Protein AF-A0A2D6G784-F1 (afdb_monomer_lite)

Structure (mmCIF, N/CA/C/O backbone):
data_AF-A0A2D6G784-F1
#
_entry.id   AF-A0A2D6G784-F1
#
loop_
_atom_site.group_PDB
_atom_site.id
_atom_site.type_symbol
_atom_site.label_atom_id
_atom_site.label_alt_id
_atom_site.label_comp_id
_atom_site.label_asym_id
_atom_site.label_entity_id
_atom_site.label_seq_id
_atom_site.pdbx_PDB_ins_code
_atom_site.Cartn_x
_atom_site.Cartn_y
_atom_site.Cartn_z
_atom_site.occupancy
_atom_site.B_iso_or_equiv
_atom_site.auth_seq_id
_atom_site.auth_comp_id
_atom_site.auth_asym_id
_atom_site.auth_atom_id
_atom_site.pdbx_PDB_model_num
ATOM 1 N N . MET A 1 1 ? -1.442 8.615 -6.932 1.00 78.88 1 MET A N 1
ATOM 2 C CA . MET A 1 1 ? -1.241 7.211 -7.336 1.00 78.88 1 MET A CA 1
ATOM 3 C C . MET A 1 1 ? -0.910 7.063 -8.815 1.00 78.88 1 MET A C 1
ATOM 5 O O . MET A 1 1 ? -0.371 6.033 -9.188 1.00 78.88 1 MET A O 1
ATOM 9 N N . GLU A 1 2 ? -1.143 8.067 -9.667 1.00 80.94 2 GLU A N 1
ATOM 10 C CA . GLU A 1 2 ? -0.816 7.976 -11.098 1.00 80.94 2 GLU A CA 1
ATOM 11 C C . GLU A 1 2 ? 0.682 7.766 -11.380 1.00 80.94 2 GLU A C 1
ATOM 13 O O . GLU A 1 2 ? 1.036 6.999 -12.275 1.00 80.94 2 GLU A O 1
ATOM 18 N N . LYS A 1 3 ? 1.589 8.401 -10.616 1.00 82.12 3 LYS A N 1
ATOM 19 C CA . LYS A 1 3 ? 3.035 8.256 -10.861 1.00 82.12 3 LYS A CA 1
ATOM 20 C C . LYS A 1 3 ? 3.541 6.890 -10.428 1.00 82.12 3 LYS A C 1
ATOM 22 O O . LYS A 1 3 ? 4.356 6.309 -11.135 1.00 82.12 3 LYS A O 1
ATOM 27 N N . SER A 1 4 ? 3.052 6.369 -9.303 1.00 77.94 4 SER A N 1
ATOM 28 C CA . SER A 1 4 ? 3.380 5.009 -8.866 1.00 77.94 4 SER A CA 1
ATOM 29 C C . SER A 1 4 ? 2.933 3.962 -9.885 1.00 77.94 4 SER A C 1
ATOM 31 O O . SER A 1 4 ? 3.741 3.115 -10.250 1.00 77.94 4 SER A O 1
ATOM 33 N N . LEU A 1 5 ? 1.705 4.068 -10.407 1.00 79.19 5 LEU A N 1
ATOM 34 C CA . LEU A 1 5 ? 1.197 3.161 -11.444 1.00 79.19 5 LEU A CA 1
ATOM 35 C C . LEU A 1 5 ? 2.020 3.249 -12.737 1.00 79.19 5 LEU A C 1
ATOM 37 O O . LEU A 1 5 ? 2.370 2.231 -13.325 1.00 79.19 5 LEU A O 1
ATOM 41 N N . LYS A 1 6 ? 2.423 4.458 -13.144 1.00 80.25 6 LYS A N 1
ATOM 42 C CA . LYS A 1 6 ? 3.301 4.639 -14.308 1.00 80.25 6 LYS A CA 1
ATOM 43 C C . LYS A 1 6 ? 4.682 4.002 -14.114 1.00 80.25 6 LYS A C 1
ATOM 45 O O . LYS A 1 6 ? 5.228 3.446 -15.060 1.00 80.25 6 LYS A O 1
ATOM 50 N N . LEU A 1 7 ? 5.242 4.071 -12.905 1.00 79.25 7 LEU A N 1
ATOM 51 C CA . LEU A 1 7 ? 6.535 3.461 -12.578 1.00 79.25 7 LEU A CA 1
ATOM 52 C C . LEU A 1 7 ? 6.474 1.926 -12.536 1.00 79.25 7 LEU A C 1
ATOM 54 O O . LEU A 1 7 ? 7.478 1.298 -12.856 1.00 79.25 7 LEU A O 1
ATOM 58 N N . LEU A 1 8 ? 5.320 1.322 -12.214 1.00 75.69 8 LEU A N 1
ATOM 59 C CA . LEU A 1 8 ? 5.122 -0.133 -12.328 1.00 75.69 8 LEU A CA 1
ATOM 60 C C . LEU A 1 8 ? 5.237 -0.622 -13.774 1.00 75.69 8 LEU A C 1
ATOM 62 O O . LEU A 1 8 ? 5.669 -1.748 -14.003 1.00 75.69 8 LEU A O 1
ATOM 66 N N . GLY A 1 9 ? 4.901 0.225 -14.750 1.00 64.56 9 GLY A N 1
ATOM 67 C CA . GLY A 1 9 ? 5.047 -0.088 -16.173 1.00 64.56 9 GLY A CA 1
ATOM 68 C C . GLY A 1 9 ? 6.498 -0.272 -16.631 1.00 64.56 9 GLY A C 1
ATOM 69 O O . GLY A 1 9 ? 6.727 -0.830 -17.699 1.00 64.56 9 GLY A O 1
ATOM 70 N N . ASN A 1 10 ? 7.481 0.150 -15.831 1.00 71.56 10 ASN A N 1
ATOM 71 C CA . ASN A 1 10 ? 8.892 -0.052 -16.140 1.00 71.56 10 ASN A CA 1
ATOM 72 C C . ASN A 1 10 ? 9.348 -1.469 -15.750 1.00 71.56 10 ASN A C 1
ATOM 74 O O . ASN A 1 10 ? 8.817 -2.090 -14.824 1.00 71.56 10 ASN A O 1
ATOM 78 N N . GLU A 1 11 ? 10.362 -1.987 -16.442 1.00 65.69 11 GLU A N 1
ATOM 79 C CA . GLU A 1 11 ? 11.026 -3.226 -16.037 1.00 65.69 11 GLU A CA 1
ATOM 80 C C . GLU A 1 11 ? 11.949 -2.966 -14.839 1.00 65.69 11 GLU A C 1
ATOM 82 O O . GLU A 1 11 ? 12.803 -2.074 -14.863 1.00 65.69 11 GLU A O 1
ATOM 87 N N . PHE A 1 12 ? 11.775 -3.749 -13.772 1.00 66.88 12 PHE A N 1
ATOM 88 C CA . PHE A 1 12 ? 12.676 -3.741 -12.625 1.00 66.88 12 PHE A CA 1
ATOM 89 C C . PHE A 1 12 ? 13.788 -4.758 -12.881 1.00 66.88 12 PHE A C 1
ATOM 91 O O . PHE A 1 12 ? 13.549 -5.962 -12.925 1.00 66.88 12 PHE A O 1
ATOM 98 N N . ILE A 1 13 ? 15.014 -4.270 -13.070 1.00 63.41 13 ILE A N 1
ATOM 99 C CA . ILE A 1 13 ? 16.177 -5.130 -13.307 1.00 63.41 13 ILE A CA 1
ATOM 100 C C . ILE A 1 13 ? 16.523 -5.868 -12.011 1.00 63.41 13 ILE A C 1
ATOM 102 O O . ILE A 1 13 ? 16.613 -5.259 -10.943 1.00 63.41 13 ILE A O 1
ATOM 106 N N . SER A 1 14 ? 16.746 -7.178 -12.117 1.00 54.34 14 SER A N 1
ATOM 107 C CA . SER A 1 14 ? 17.242 -7.983 -11.005 1.00 54.34 14 SER A CA 1
ATOM 108 C C . SER A 1 14 ? 18.687 -7.594 -10.683 1.00 54.34 14 SER A C 1
ATOM 110 O O . SER A 1 14 ? 19.565 -7.687 -11.538 1.00 54.34 14 SER A O 1
ATOM 112 N N . SER A 1 15 ? 18.928 -7.137 -9.457 1.00 56.00 15 SER A N 1
ATOM 113 C CA . SER A 1 15 ? 20.254 -6.787 -8.945 1.00 56.00 15 SER A CA 1
ATOM 114 C C . SER A 1 15 ? 20.378 -7.250 -7.495 1.00 56.00 15 SER A C 1
ATOM 116 O O . SER A 1 15 ? 19.381 -7.310 -6.776 1.00 56.00 15 SER A O 1
ATOM 118 N N . CYS A 1 16 ? 21.604 -7.552 -7.062 1.00 49.09 16 CYS A N 1
ATOM 119 C CA . CYS A 1 16 ? 21.928 -7.814 -5.657 1.00 49.09 16 CYS A CA 1
ATOM 120 C C . CYS A 1 16 ?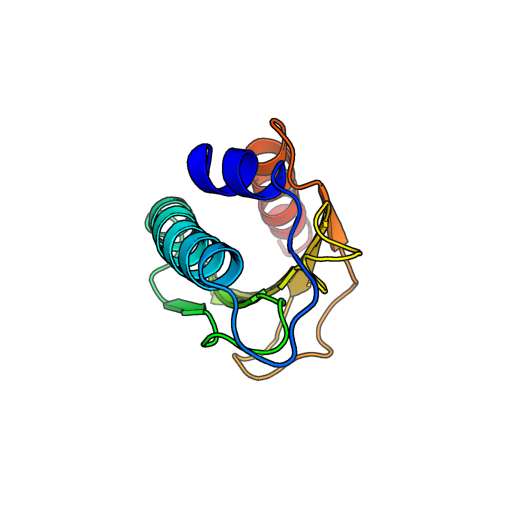 21.804 -6.554 -4.781 1.00 49.09 16 CYS A C 1
ATOM 122 O O . CYS A 1 16 ? 21.783 -6.654 -3.558 1.00 49.09 16 CYS A O 1
ATOM 124 N N . GLU A 1 17 ? 21.724 -5.375 -5.402 1.00 55.25 17 GLU A N 1
ATOM 125 C CA . GLU A 1 17 ? 21.608 -4.082 -4.734 1.00 55.25 17 GLU A CA 1
ATOM 126 C C . GLU A 1 17 ? 20.286 -3.385 -5.077 1.00 55.25 17 GLU A C 1
ATOM 128 O O . GLU A 1 17 ? 19.725 -3.556 -6.163 1.00 55.25 17 GLU A O 1
ATOM 133 N N . THR A 1 18 ? 19.812 -2.547 -4.149 1.00 63.16 18 THR A N 1
ATOM 134 C CA . THR A 1 18 ? 18.641 -1.674 -4.314 1.00 63.16 18 THR A CA 1
ATOM 135 C C . THR A 1 18 ? 18.767 -0.853 -5.600 1.00 63.16 18 THR A C 1
ATOM 137 O O . THR A 1 18 ? 19.553 0.094 -5.657 1.00 63.16 18 THR A O 1
ATOM 140 N N . THR A 1 19 ? 17.993 -1.169 -6.641 1.00 77.56 19 THR A N 1
ATOM 141 C CA . THR A 1 19 ? 18.104 -0.416 -7.896 1.00 77.56 19 THR A CA 1
ATOM 142 C C . THR A 1 19 ? 17.576 1.015 -7.729 1.00 77.56 19 THR A C 1
ATOM 144 O O . THR A 1 19 ? 16.655 1.258 -6.932 1.00 77.56 19 THR A O 1
ATOM 147 N N . PRO A 1 20 ? 18.117 1.997 -8.476 1.00 80.69 20 PRO A N 1
ATOM 148 C CA . PRO A 1 20 ? 17.584 3.358 -8.489 1.00 80.69 20 PRO A CA 1
ATOM 149 C C . PRO A 1 20 ? 16.086 3.405 -8.820 1.00 80.69 20 PRO A C 1
ATOM 151 O O . PRO A 1 20 ? 15.347 4.172 -8.204 1.00 80.69 20 PRO A O 1
ATOM 154 N N . GLN A 1 21 ? 15.625 2.528 -9.718 1.00 80.69 21 GLN A N 1
ATOM 155 C CA . GLN A 1 21 ? 14.225 2.401 -10.128 1.00 80.69 21 GLN A CA 1
ATOM 156 C C . GLN A 1 21 ? 13.330 1.961 -8.964 1.00 80.69 21 GLN A C 1
ATOM 158 O O . GLN A 1 21 ? 12.310 2.596 -8.694 1.00 80.69 21 GLN A O 1
ATOM 163 N N . TYR A 1 22 ? 13.729 0.921 -8.222 1.00 83.06 22 TYR A N 1
ATOM 164 C CA . TYR A 1 22 ? 13.000 0.486 -7.028 1.00 83.06 22 TYR A CA 1
ATOM 165 C C . TYR A 1 22 ? 13.008 1.568 -5.941 1.00 83.06 22 TYR A C 1
ATOM 167 O O . TYR A 1 22 ? 11.977 1.864 -5.337 1.00 83.06 22 TYR A O 1
ATOM 175 N N . SER A 1 23 ? 14.146 2.237 -5.742 1.00 84.69 23 SER A N 1
ATOM 176 C CA . SER A 1 23 ? 14.253 3.355 -4.801 1.00 84.69 23 SER A CA 1
ATOM 177 C C . SER A 1 23 ? 13.322 4.519 -5.143 1.00 84.69 23 SER A C 1
ATOM 179 O O . SER A 1 23 ? 12.738 5.125 -4.237 1.00 84.69 23 SER A O 1
ATOM 181 N N . GLU A 1 24 ? 13.185 4.848 -6.426 1.00 87.81 24 GLU A N 1
ATOM 182 C CA . GLU A 1 24 ? 12.274 5.887 -6.895 1.00 87.81 24 GLU A CA 1
ATOM 183 C C . GLU A 1 24 ? 10.811 5.467 -6.746 1.00 87.81 24 GLU A C 1
ATOM 185 O O . GLU A 1 24 ? 10.001 6.267 -6.259 1.00 87.81 24 GLU A O 1
ATOM 190 N N . PHE A 1 25 ? 10.489 4.223 -7.106 1.00 87.44 25 PHE A N 1
ATOM 191 C CA . PHE A 1 25 ? 9.158 3.656 -6.926 1.00 87.44 25 PHE A CA 1
ATOM 192 C C . PHE A 1 25 ? 8.744 3.682 -5.454 1.00 87.44 25 PHE A C 1
ATOM 194 O O . PHE A 1 25 ? 7.718 4.277 -5.134 1.00 87.44 25 PHE A O 1
ATOM 201 N N . HIS A 1 26 ? 9.567 3.136 -4.551 1.00 89.81 26 HIS A N 1
ATOM 202 C CA . HIS A 1 26 ? 9.282 3.080 -3.113 1.00 89.81 26 HIS A CA 1
ATOM 203 C C . HIS A 1 26 ? 9.027 4.475 -2.537 1.00 89.81 26 HIS A C 1
ATOM 205 O O . HIS A 1 26 ? 8.007 4.714 -1.891 1.00 89.81 26 HIS A O 1
ATOM 211 N N . ARG A 1 27 ? 9.893 5.445 -2.861 1.00 90.06 27 ARG A N 1
ATOM 212 C CA . ARG A 1 27 ? 9.731 6.841 -2.427 1.00 90.06 27 ARG A CA 1
ATOM 213 C C . ARG A 1 27 ? 8.438 7.463 -2.958 1.00 90.06 27 ARG A C 1
ATOM 215 O O . ARG A 1 27 ? 7.748 8.175 -2.225 1.00 90.06 27 ARG A O 1
ATOM 222 N N . THR A 1 28 ? 8.130 7.238 -4.233 1.00 90.56 28 THR A N 1
ATOM 223 C CA . THR A 1 28 ? 6.938 7.799 -4.882 1.00 90.56 28 THR A CA 1
ATOM 224 C C . THR A 1 28 ? 5.669 7.174 -4.320 1.00 90.56 28 THR A C 1
ATOM 226 O O . THR A 1 28 ? 4.767 7.915 -3.937 1.00 90.56 28 THR A O 1
ATOM 229 N N . PHE A 1 29 ? 5.641 5.848 -4.177 1.00 91.31 29 PHE A N 1
ATOM 230 C CA . PHE A 1 29 ? 4.538 5.108 -3.574 1.00 91.31 29 PHE A CA 1
ATOM 231 C C . PHE A 1 29 ? 4.297 5.552 -2.138 1.00 91.31 29 PHE A C 1
ATOM 233 O O . PHE A 1 29 ? 3.186 5.957 -1.820 1.00 91.31 29 PHE A O 1
ATOM 240 N N . LYS A 1 30 ? 5.334 5.581 -1.292 1.00 92.25 30 LYS A N 1
ATOM 241 C CA . LYS A 1 30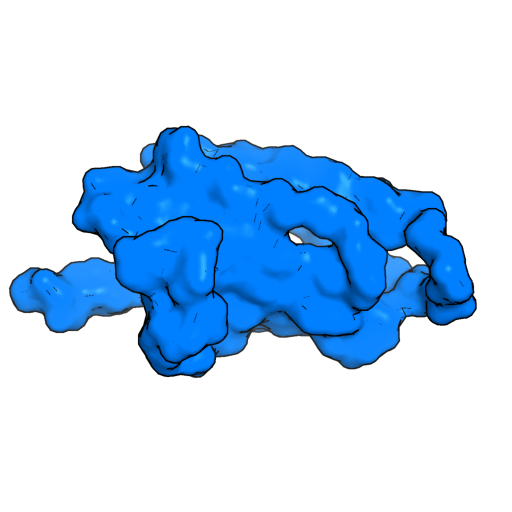 ? 5.223 6.039 0.101 1.00 92.25 30 LYS A CA 1
ATOM 242 C C . LYS A 1 30 ? 4.572 7.419 0.178 1.00 92.25 30 LYS A C 1
ATOM 244 O O . LYS A 1 30 ? 3.627 7.614 0.932 1.00 92.25 30 LYS A O 1
ATOM 249 N N . ARG A 1 31 ? 5.009 8.366 -0.659 1.00 92.62 31 ARG A N 1
ATOM 250 C CA . ARG A 1 31 ? 4.426 9.714 -0.709 1.00 92.62 31 ARG A CA 1
ATOM 251 C C . ARG A 1 31 ? 2.968 9.710 -1.176 1.00 92.62 31 ARG A C 1
ATOM 253 O O . ARG A 1 31 ? 2.131 10.325 -0.522 1.00 92.62 31 ARG A O 1
ATOM 260 N N . GLU A 1 32 ? 2.672 9.083 -2.312 1.00 92.69 32 GLU A N 1
ATOM 261 C CA . GLU A 1 32 ? 1.331 9.123 -2.908 1.00 92.69 32 GLU A CA 1
ATOM 262 C C . GLU A 1 32 ? 0.307 8.341 -2.083 1.00 92.69 32 GLU A C 1
ATOM 264 O O . GLU A 1 32 ? -0.817 8.808 -1.912 1.00 92.69 32 GLU A O 1
ATOM 269 N N . PHE A 1 33 ? 0.704 7.198 -1.527 1.00 91.44 33 PHE A N 1
ATOM 270 C CA . PHE A 1 33 ? -0.140 6.373 -0.673 1.00 91.44 33 PHE A CA 1
ATOM 271 C C . PHE A 1 33 ? -0.439 7.075 0.654 1.00 91.44 33 PHE A C 1
ATOM 273 O O . PHE A 1 33 ? -1.598 7.161 1.054 1.00 91.44 33 PHE A O 1
ATOM 280 N N . SER A 1 34 ? 0.563 7.693 1.293 1.00 91.31 34 SER A N 1
ATOM 281 C CA . SER A 1 34 ? 0.324 8.510 2.489 1.00 91.31 34 SER A CA 1
ATOM 282 C C . SER A 1 34 ? -0.579 9.712 2.208 1.00 91.31 34 SER A C 1
ATOM 284 O O . SER A 1 34 ? -1.436 10.029 3.026 1.00 91.31 34 SER A O 1
ATOM 286 N N . GLN A 1 35 ? -0.434 10.378 1.057 1.00 91.62 35 GLN A N 1
ATOM 287 C CA . GLN A 1 35 ? -1.318 11.486 0.669 1.00 91.62 35 GLN A CA 1
ATOM 288 C C . GLN A 1 35 ? -2.757 11.026 0.419 1.00 91.62 35 GLN A C 1
ATOM 290 O O . GLN A 1 35 ? -3.685 11.700 0.859 1.00 91.62 35 GLN A O 1
ATOM 295 N N . LEU A 1 36 ? -2.934 9.885 -0.253 1.00 89.50 36 LEU A N 1
ATOM 296 C CA . LEU A 1 36 ? -4.240 9.276 -0.508 1.00 89.50 36 LEU A CA 1
ATOM 297 C C . LEU A 1 36 ? -4.972 8.941 0.796 1.00 89.50 36 LEU A C 1
ATOM 299 O O . LEU A 1 36 ? -6.177 9.151 0.907 1.00 89.50 36 LEU A O 1
ATOM 303 N N . LEU A 1 37 ? -4.231 8.413 1.767 1.00 88.69 37 LEU A N 1
ATOM 304 C CA . LEU A 1 37 ? -4.761 7.936 3.036 1.00 88.69 37 LEU A CA 1
ATOM 305 C C . LEU A 1 37 ? -4.923 9.029 4.096 1.00 88.69 37 LEU A C 1
ATOM 307 O O . LEU A 1 37 ? -5.720 8.857 5.012 1.00 88.69 37 LEU A O 1
ATOM 311 N N . LYS A 1 38 ? -4.241 10.169 3.957 1.00 89.25 38 LYS A N 1
ATOM 312 C CA . LYS A 1 38 ? -4.279 11.288 4.914 1.00 89.25 38 LYS A CA 1
ATOM 313 C C . LYS A 1 38 ? -5.690 11.728 5.359 1.00 89.25 38 LYS A C 1
ATOM 315 O O . LYS A 1 38 ? -5.837 12.067 6.528 1.00 89.25 38 LYS A O 1
ATOM 320 N N . PRO A 1 39 ? -6.736 11.743 4.504 1.00 87.69 39 PRO A N 1
ATOM 321 C CA . PRO A 1 39 ? -8.095 12.080 4.946 1.00 87.69 39 PRO A CA 1
ATOM 322 C C . PRO A 1 39 ? -8.760 11.007 5.827 1.00 87.69 39 PRO A C 1
ATOM 324 O O . PRO A 1 39 ? -9.740 11.299 6.504 1.00 87.69 39 PRO A O 1
ATOM 327 N N . TYR A 1 40 ? -8.256 9.772 5.800 1.00 86.62 40 TYR A N 1
ATOM 328 C CA . TYR A 1 40 ? -8.887 8.584 6.387 1.00 86.62 40 TYR A CA 1
ATOM 329 C C . TYR A 1 40 ? -8.074 7.952 7.523 1.00 86.62 40 TYR A C 1
ATOM 331 O O . TYR A 1 40 ? -8.550 7.020 8.171 1.00 86.62 40 TYR A O 1
ATOM 339 N N . THR A 1 41 ? -6.843 8.409 7.750 1.00 88.44 41 THR A N 1
ATOM 340 C CA . THR A 1 41 ? -5.948 7.885 8.783 1.00 88.44 41 THR A CA 1
ATOM 341 C C . THR A 1 41 ? -4.864 8.897 9.140 1.00 88.44 41 THR A C 1
ATOM 343 O O . THR A 1 41 ? -4.382 9.642 8.287 1.00 88.44 41 THR A O 1
ATOM 346 N N . ASN A 1 42 ? -4.458 8.878 10.409 1.00 83.31 42 ASN A N 1
ATOM 347 C CA . ASN A 1 42 ? -3.281 9.590 10.909 1.00 83.31 42 ASN A CA 1
ATOM 348 C C . ASN A 1 42 ? -2.105 8.644 11.213 1.00 83.31 42 ASN A C 1
ATOM 350 O O . ASN A 1 42 ? -0.992 9.105 11.449 1.00 83.31 42 ASN A O 1
ATOM 354 N N . ASP A 1 43 ? -2.343 7.333 11.164 1.00 91.12 43 ASP A N 1
ATOM 355 C CA . ASP A 1 43 ? -1.426 6.292 11.614 1.00 91.12 43 ASP A CA 1
ATOM 356 C C . ASP A 1 43 ? -1.080 5.392 10.425 1.00 91.12 43 ASP A C 1
ATOM 358 O O . ASP A 1 43 ? -1.766 4.407 10.137 1.00 91.12 43 ASP A O 1
ATOM 362 N N . ILE A 1 44 ? -0.012 5.755 9.713 1.00 93.50 44 ILE A N 1
ATOM 363 C CA . ILE A 1 44 ? 0.497 5.022 8.552 1.00 93.50 44 ILE A CA 1
ATOM 364 C C . ILE A 1 44 ? 1.947 4.629 8.824 1.00 93.50 44 ILE A C 1
ATOM 366 O O . ILE A 1 44 ? 2.811 5.482 9.025 1.00 93.50 44 ILE A O 1
ATOM 370 N N . LEU A 1 45 ? 2.224 3.333 8.764 1.00 94.00 45 LEU A N 1
ATOM 371 C CA . LEU A 1 45 ? 3.553 2.754 8.871 1.00 94.00 45 LEU A CA 1
ATOM 372 C C . LEU A 1 45 ? 3.906 2.101 7.536 1.00 94.00 45 LEU A C 1
ATOM 374 O O . LEU A 1 45 ? 3.355 1.066 7.192 1.00 94.00 45 LEU A O 1
ATOM 378 N N . ILE A 1 46 ? 4.836 2.685 6.784 1.00 93.19 46 ILE A N 1
ATOM 379 C CA . ILE A 1 46 ? 5.358 2.081 5.548 1.00 93.19 46 ILE A CA 1
ATOM 380 C C . ILE A 1 46 ? 6.795 1.668 5.817 1.00 93.19 46 ILE A C 1
ATOM 382 O O . ILE A 1 46 ? 7.617 2.538 6.134 1.00 93.19 46 ILE A O 1
ATOM 386 N N . HIS A 1 47 ? 7.070 0.369 5.694 1.00 90.81 47 HIS A N 1
ATOM 387 C CA . HIS A 1 47 ? 8.392 -0.188 5.944 1.00 90.81 47 HIS A CA 1
ATOM 388 C C . HIS A 1 47 ? 9.432 0.398 4.984 1.00 90.81 47 HIS A C 1
ATOM 390 O O . HIS A 1 47 ? 9.123 0.850 3.872 1.00 90.81 47 HIS A O 1
ATOM 396 N N . ASP A 1 48 ? 10.677 0.427 5.448 1.00 86.38 48 ASP A N 1
ATOM 397 C CA . ASP A 1 48 ? 11.802 0.856 4.631 1.00 86.38 48 ASP A CA 1
ATOM 398 C C . ASP A 1 48 ? 12.078 -0.145 3.504 1.00 86.38 48 ASP A C 1
ATOM 400 O O . ASP A 1 48 ? 11.492 -1.225 3.433 1.00 86.38 48 ASP A O 1
ATOM 404 N N . LYS A 1 49 ? 12.928 0.267 2.566 1.00 83.25 49 LYS A N 1
ATOM 405 C CA . LYS A 1 49 ? 13.258 -0.520 1.377 1.00 83.25 49 LYS A CA 1
ATOM 406 C C . LYS A 1 49 ? 13.877 -1.857 1.780 1.00 83.25 49 LYS A C 1
ATOM 408 O O . LYS A 1 49 ? 14.760 -1.885 2.634 1.00 83.25 49 LYS A O 1
ATOM 413 N N . ASN A 1 50 ? 13.459 -2.922 1.111 1.00 79.44 50 ASN A N 1
ATOM 414 C CA . ASN A 1 50 ? 13.995 -4.263 1.295 1.00 79.44 50 ASN A CA 1
ATOM 415 C C . ASN A 1 50 ? 14.208 -4.933 -0.080 1.00 79.44 50 ASN A C 1
ATOM 417 O O . ASN A 1 50 ? 14.805 -4.318 -0.968 1.00 79.44 50 ASN A O 1
ATOM 421 N N . HIS A 1 51 ? 13.760 -6.171 -0.284 1.00 79.25 51 HIS A N 1
ATOM 422 C CA . HIS A 1 51 ? 14.069 -6.981 -1.460 1.00 79.25 51 HIS A CA 1
ATOM 423 C C . HIS A 1 51 ? 13.010 -6.795 -2.554 1.00 79.25 51 HIS A C 1
ATOM 425 O O . HIS A 1 51 ? 12.241 -7.702 -2.858 1.00 79.25 51 HIS A O 1
ATOM 431 N N . PHE A 1 52 ? 12.987 -5.596 -3.147 1.00 82.94 52 PHE A N 1
ATOM 432 C CA . PHE A 1 52 ? 12.059 -5.212 -4.224 1.00 82.94 52 PHE A CA 1
ATOM 433 C C . PHE A 1 52 ? 10.574 -5.324 -3.860 1.00 82.94 52 PHE A C 1
ATOM 435 O O . PHE A 1 52 ? 9.727 -5.281 -4.742 1.00 82.94 52 PHE A O 1
ATOM 442 N N . ASP A 1 53 ? 10.245 -5.412 -2.578 1.00 88.44 53 ASP A N 1
ATOM 443 C CA . ASP A 1 53 ? 8.891 -5.461 -2.047 1.00 88.44 53 ASP A CA 1
ATOM 444 C C . ASP A 1 53 ? 8.517 -4.130 -1.385 1.00 88.44 53 ASP A C 1
ATOM 446 O O . ASP A 1 53 ? 9.359 -3.269 -1.096 1.00 88.44 53 ASP A O 1
ATOM 450 N N . ILE A 1 54 ? 7.227 -3.925 -1.147 1.00 91.06 54 ILE A N 1
ATOM 451 C CA . ILE A 1 54 ? 6.765 -2.827 -0.298 1.00 91.06 54 ILE A CA 1
ATOM 452 C C . ILE A 1 54 ? 5.611 -3.307 0.557 1.00 91.06 54 ILE A C 1
ATOM 454 O O . ILE A 1 54 ? 4.664 -3.919 0.077 1.00 91.06 54 ILE A O 1
ATOM 458 N N . SER A 1 55 ? 5.687 -3.025 1.848 1.00 93.50 55 SER A N 1
ATOM 459 C CA . SER A 1 55 ? 4.654 -3.416 2.791 1.00 93.50 55 SER A CA 1
ATOM 460 C C . SER A 1 55 ? 4.529 -2.405 3.915 1.00 93.50 55 SER A C 1
ATOM 462 O O . SER A 1 55 ? 5.376 -1.521 4.106 1.00 93.50 55 SER A O 1
ATOM 464 N N . GLY A 1 56 ? 3.443 -2.522 4.659 1.00 94.44 56 GLY A N 1
ATOM 465 C CA . GLY A 1 56 ? 3.197 -1.662 5.792 1.00 94.44 56 GLY A CA 1
ATOM 466 C C . GLY A 1 56 ? 1.829 -1.876 6.397 1.00 94.44 56 GLY A C 1
ATOM 467 O O . GLY A 1 56 ? 1.086 -2.791 6.047 1.00 94.44 56 GLY A O 1
A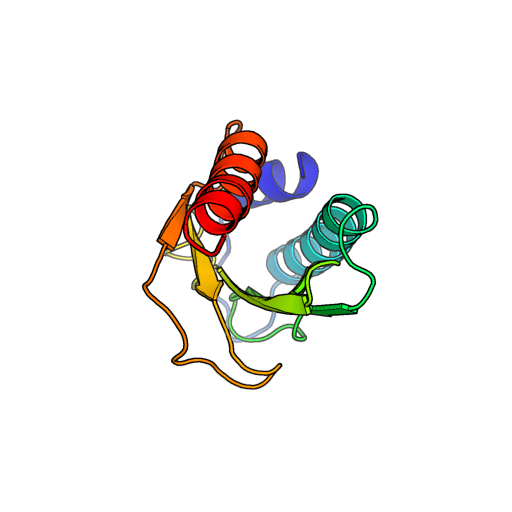TOM 468 N N . PHE A 1 57 ? 1.500 -0.974 7.302 1.00 95.50 57 PHE A N 1
ATOM 469 C CA . PHE A 1 57 ? 0.249 -0.947 8.020 1.00 95.50 57 PHE A CA 1
ATOM 470 C C . PHE A 1 57 ? -0.350 0.451 7.966 1.00 95.50 57 PHE A C 1
ATOM 472 O O . PHE A 1 57 ? 0.363 1.453 7.912 1.00 95.50 57 PHE A O 1
ATOM 479 N N . PHE A 1 58 ? -1.667 0.532 8.039 1.00 94.00 58 PHE A N 1
ATOM 480 C CA . PHE A 1 58 ? -2.362 1.783 8.300 1.00 94.00 58 PHE A CA 1
ATOM 481 C C . PHE A 1 58 ? -3.582 1.523 9.173 1.00 94.00 58 PHE A C 1
ATOM 483 O O . PHE A 1 58 ? -4.173 0.447 9.114 1.00 94.00 58 PHE A O 1
ATOM 490 N N . LYS A 1 59 ? -3.965 2.504 9.985 1.00 93.19 59 LYS A N 1
ATOM 491 C CA . LYS A 1 59 ? -5.132 2.409 10.866 1.00 93.19 59 LYS A CA 1
ATOM 492 C C . LYS A 1 59 ? -6.160 3.461 10.495 1.00 93.19 59 LYS A C 1
ATOM 494 O O . LYS A 1 59 ? -5.869 4.649 10.586 1.00 93.19 59 LYS A O 1
ATOM 499 N N . LEU A 1 60 ? -7.346 3.044 10.073 1.00 89.94 60 LEU A N 1
ATOM 500 C CA . LEU A 1 60 ? -8.418 3.973 9.724 1.00 89.94 60 LEU A CA 1
ATOM 501 C C . LEU A 1 60 ? -8.999 4.662 10.973 1.00 89.94 60 LEU A C 1
ATOM 503 O O . LEU A 1 60 ? -8.766 4.242 12.108 1.00 89.94 60 LEU A O 1
ATOM 507 N N . LEU A 1 61 ? -9.762 5.741 10.764 1.00 86.56 61 LEU A N 1
ATOM 508 C CA . LEU A 1 61 ? -10.395 6.518 11.846 1.00 86.56 61 LEU A CA 1
ATOM 509 C C . LEU A 1 61 ? -11.362 5.700 12.723 1.00 86.56 61 LEU A C 1
ATOM 511 O O . LEU A 1 61 ? -11.648 6.101 13.847 1.00 86.56 61 LEU A O 1
ATOM 515 N N . ASP A 1 62 ? -11.852 4.563 12.231 1.00 85.56 62 ASP A N 1
ATOM 516 C CA . ASP A 1 62 ? -12.693 3.612 12.971 1.00 85.56 62 ASP A CA 1
ATOM 517 C C . ASP A 1 62 ? -11.891 2.626 13.842 1.00 85.56 62 ASP A C 1
ATOM 519 O O . ASP A 1 62 ? -12.450 1.691 14.407 1.00 85.56 62 ASP A O 1
ATOM 523 N N . ASN A 1 63 ? -10.584 2.851 13.978 1.00 87.56 63 ASN A N 1
ATOM 524 C CA . ASN A 1 63 ? -9.608 2.005 14.655 1.00 87.56 63 ASN A CA 1
ATOM 525 C C . ASN A 1 63 ? -9.271 0.669 13.982 1.00 87.56 63 ASN A C 1
ATOM 527 O O . ASN A 1 63 ? -8.398 -0.029 14.506 1.00 87.56 63 ASN A O 1
ATOM 531 N N . GLN A 1 64 ? -9.850 0.328 12.828 1.00 90.25 64 GLN A N 1
ATOM 532 C CA . GLN A 1 64 ? -9.448 -0.879 12.111 1.00 90.25 64 GLN A CA 1
ATOM 533 C C . GLN A 1 64 ? -8.046 -0.701 11.517 1.00 90.25 64 GLN A C 1
ATOM 535 O O . GLN A 1 64 ? -7.778 0.241 10.765 1.00 90.25 64 GLN A O 1
ATOM 540 N N . ILE A 1 65 ? -7.151 -1.638 11.832 1.00 92.06 65 ILE A N 1
ATOM 541 C CA . ILE A 1 65 ? -5.802 -1.693 11.267 1.00 92.06 65 ILE A CA 1
ATOM 542 C C . ILE A 1 65 ? -5.818 -2.609 10.048 1.00 92.06 65 ILE A C 1
ATOM 544 O O . ILE A 1 65 ? -6.454 -3.666 10.044 1.00 92.06 65 ILE A O 1
ATOM 548 N N . TYR A 1 66 ? -5.106 -2.196 9.013 1.00 92.75 66 TYR A N 1
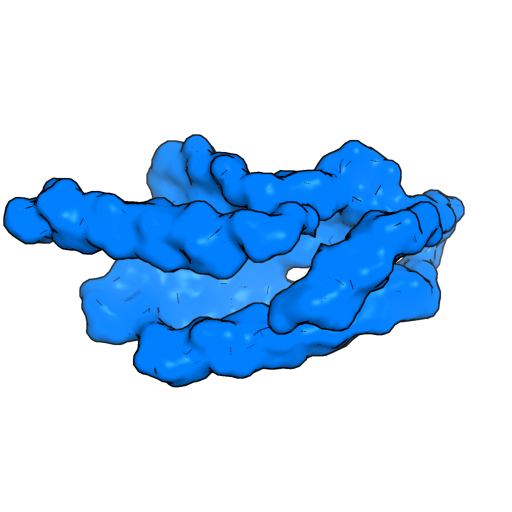ATOM 549 C CA . TYR A 1 66 ? -4.898 -2.958 7.800 1.00 92.75 66 TYR A CA 1
ATOM 550 C C . TYR A 1 66 ? -3.411 -3.153 7.569 1.00 92.75 66 TYR A C 1
ATOM 552 O O . TYR A 1 66 ? -2.624 -2.221 7.726 1.00 92.75 66 TYR A O 1
ATOM 560 N N . TYR A 1 67 ? -3.052 -4.359 7.157 1.00 94.06 67 TYR A N 1
ATOM 561 C CA . TYR A 1 67 ? -1.768 -4.675 6.559 1.00 94.06 67 TYR A CA 1
ATOM 562 C C . TYR A 1 67 ? -1.895 -4.589 5.040 1.00 94.06 67 TYR A C 1
ATOM 564 O O . TYR A 1 67 ? -2.888 -5.055 4.473 1.00 94.06 67 TYR A O 1
ATOM 572 N N . PHE A 1 68 ? -0.887 -4.028 4.378 1.00 93.81 68 PHE A N 1
ATOM 573 C CA . PHE A 1 68 ? -0.764 -4.075 2.928 1.00 93.81 68 PHE A CA 1
ATOM 574 C C . PHE A 1 68 ? 0.616 -4.571 2.507 1.00 93.81 68 PHE A C 1
ATOM 576 O O . PHE A 1 68 ? 1.617 -4.337 3.189 1.00 93.81 68 PHE A O 1
ATOM 583 N N . SER A 1 69 ? 0.670 -5.232 1.355 1.00 92.94 69 SER A N 1
ATOM 584 C CA . SER A 1 69 ? 1.918 -5.671 0.742 1.00 92.94 69 SER A CA 1
ATOM 585 C C . SER A 1 69 ? 1.783 -5.754 -0.770 1.00 92.94 69 SER A C 1
ATOM 587 O O . SER A 1 69 ? 0.775 -6.218 -1.290 1.00 92.94 69 SER A O 1
ATOM 589 N N . ILE A 1 70 ? 2.809 -5.301 -1.472 1.00 91.94 70 ILE A N 1
ATOM 590 C CA . ILE A 1 70 ? 3.056 -5.613 -2.874 1.00 91.94 70 ILE A CA 1
ATOM 591 C C . ILE A 1 70 ? 4.252 -6.559 -2.867 1.00 91.94 70 ILE A C 1
ATOM 593 O O . ILE A 1 70 ? 5.225 -6.307 -2.144 1.00 91.94 70 ILE A O 1
ATOM 597 N N . GLY A 1 71 ? 4.125 -7.658 -3.612 1.00 85.94 71 GLY A N 1
ATOM 598 C CA . GLY A 1 71 ? 5.150 -8.688 -3.713 1.00 85.94 71 GLY A CA 1
ATOM 599 C C . GLY A 1 71 ? 6.420 -8.181 -4.390 1.00 85.94 71 GLY A C 1
ATOM 600 O O . GLY A 1 71 ? 6.633 -6.979 -4.554 1.00 85.94 71 GLY A O 1
ATOM 601 N N . ASP A 1 72 ? 7.274 -9.115 -4.793 1.00 85.56 72 ASP A N 1
ATOM 602 C CA . ASP A 1 72 ? 8.493 -8.776 -5.517 1.00 85.56 72 ASP A CA 1
ATOM 603 C C . ASP A 1 72 ? 8.138 -8.028 -6.807 1.00 85.56 72 ASP A C 1
ATOM 605 O O . ASP A 1 72 ? 7.566 -8.602 -7.733 1.00 85.56 72 ASP A O 1
ATOM 609 N N . LEU A 1 73 ? 8.490 -6.745 -6.889 1.00 83.69 73 LEU A N 1
ATOM 610 C CA . LEU A 1 73 ? 8.140 -5.879 -8.015 1.00 83.69 73 LEU A CA 1
ATOM 611 C C . LEU A 1 73 ? 8.765 -6.333 -9.348 1.00 83.69 73 LEU A C 1
ATOM 613 O O . LEU A 1 73 ? 8.443 -5.774 -10.396 1.00 83.69 73 LEU A O 1
ATOM 617 N N . ARG A 1 74 ? 9.654 -7.332 -9.346 1.00 80.19 74 ARG A N 1
ATOM 618 C CA . ARG A 1 74 ? 10.189 -7.957 -10.565 1.00 80.19 74 ARG A CA 1
ATOM 619 C C . ARG A 1 74 ? 9.249 -9.008 -11.156 1.00 80.19 74 ARG A C 1
ATOM 621 O O . ARG A 1 74 ? 9.317 -9.251 -12.358 1.00 80.19 74 ARG A O 1
ATOM 628 N N . HIS A 1 75 ? 8.401 -9.625 -10.333 1.00 79.38 75 HIS A N 1
ATOM 629 C CA . HIS A 1 75 ? 7.600 -10.795 -10.711 1.00 79.38 75 HIS A CA 1
ATOM 630 C C . HIS A 1 75 ? 6.103 -10.622 -10.414 1.00 79.38 75 HIS A C 1
ATOM 632 O O . HIS A 1 75 ? 5.286 -10.965 -11.259 1.00 79.38 75 HIS A O 1
ATOM 638 N N . ASP A 1 76 ? 5.755 -10.009 -9.280 1.00 78.88 76 ASP A N 1
ATOM 639 C CA . ASP A 1 76 ? 4.396 -9.930 -8.727 1.00 78.88 76 ASP A CA 1
ATOM 640 C C . ASP A 1 76 ? 3.992 -8.473 -8.437 1.00 78.88 76 ASP A C 1
ATOM 642 O O . ASP A 1 76 ? 3.550 -8.110 -7.343 1.00 78.88 76 ASP A O 1
ATOM 646 N N . LYS A 1 77 ? 4.186 -7.601 -9.430 1.00 81.38 77 LYS A N 1
ATOM 647 C CA . LYS A 1 77 ? 4.010 -6.144 -9.292 1.00 81.38 77 LYS A CA 1
ATOM 648 C C . LYS A 1 77 ? 2.594 -5.636 -9.562 1.00 81.38 77 LYS A C 1
ATOM 650 O O . LYS A 1 77 ? 2.314 -4.464 -9.319 1.00 81.38 77 LYS A O 1
ATOM 655 N N . ASP A 1 78 ? 1.721 -6.501 -10.067 1.00 86.81 78 ASP A N 1
ATOM 656 C CA . ASP A 1 78 ? 0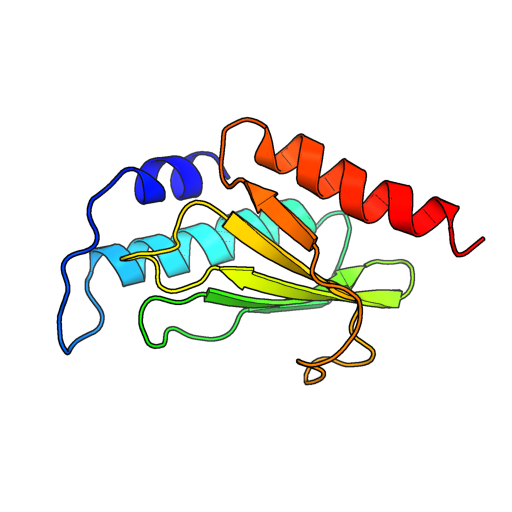.401 -6.111 -10.569 1.00 86.81 78 ASP A CA 1
ATOM 657 C C . ASP A 1 78 ? -0.669 -6.093 -9.478 1.00 86.81 78 ASP A C 1
ATOM 659 O O . ASP A 1 78 ? -1.760 -5.571 -9.697 1.00 86.81 78 ASP A O 1
ATOM 663 N N . GLN A 1 79 ? -0.388 -6.659 -8.302 1.00 90.88 79 GLN A N 1
ATOM 664 C CA . GLN A 1 79 ? -1.368 -6.795 -7.231 1.00 90.88 79 GLN A CA 1
ATOM 665 C C . GLN A 1 79 ? -0.825 -6.322 -5.889 1.00 90.88 79 GLN A C 1
ATOM 667 O O . GLN A 1 79 ? 0.312 -6.587 -5.507 1.00 90.88 79 GLN A O 1
ATOM 672 N N . MET A 1 80 ? -1.696 -5.658 -5.139 1.00 93.19 80 MET A N 1
ATOM 673 C CA . MET A 1 80 ? -1.495 -5.320 -3.743 1.00 93.19 80 MET A CA 1
ATOM 674 C C . MET A 1 80 ? -2.399 -6.190 -2.879 1.00 93.19 80 MET A C 1
ATOM 676 O O . MET A 1 80 ? -3.624 -6.182 -3.010 1.00 93.19 80 MET A O 1
ATOM 680 N N . LEU A 1 81 ? -1.785 -6.921 -1.964 1.00 92.88 81 LEU A N 1
ATOM 681 C CA . LEU A 1 81 ? -2.448 -7.612 -0.879 1.00 92.88 81 LEU A CA 1
ATOM 682 C C . LEU A 1 81 ? -2.903 -6.602 0.179 1.00 92.88 81 LEU A C 1
ATOM 684 O O . LEU A 1 81 ? -2.129 -5.743 0.596 1.00 92.88 81 LEU A O 1
ATOM 688 N N . ILE A 1 82 ? -4.130 -6.761 0.661 1.00 92.50 82 ILE A N 1
ATOM 689 C CA . ILE A 1 82 ? -4.688 -6.076 1.825 1.00 92.50 82 ILE A CA 1
ATOM 690 C C . ILE A 1 82 ? -5.297 -7.109 2.763 1.00 92.50 82 ILE A C 1
ATOM 692 O O . ILE A 1 82 ? -6.011 -8.018 2.328 1.00 92.50 82 ILE A O 1
ATOM 696 N N . ARG A 1 83 ? -5.043 -6.947 4.060 1.00 91.69 83 ARG A N 1
ATOM 697 C CA . ARG A 1 83 ? -5.644 -7.749 5.130 1.00 91.69 83 ARG A CA 1
ATOM 698 C C . ARG A 1 83 ? -5.981 -6.879 6.329 1.00 91.69 83 ARG A C 1
ATOM 700 O O . ARG A 1 83 ? -5.386 -5.823 6.513 1.00 91.69 83 ARG A O 1
ATOM 707 N N . THR A 1 84 ? -6.922 -7.324 7.150 1.00 91.62 84 THR A N 1
ATOM 708 C CA . THR A 1 84 ? -7.141 -6.746 8.482 1.00 91.62 84 THR A CA 1
ATOM 709 C C . THR A 1 84 ? -6.053 -7.235 9.429 1.00 91.62 84 THR A C 1
ATOM 711 O O . THR A 1 84 ? -5.670 -8.396 9.353 1.00 91.62 84 THR A O 1
ATOM 714 N N . ALA A 1 85 ? -5.591 -6.379 10.328 1.00 91.88 85 ALA A N 1
ATOM 715 C CA . ALA A 1 85 ? -4.593 -6.701 11.340 1.00 91.88 85 ALA A CA 1
ATOM 716 C C . ALA A 1 85 ? -5.094 -6.262 12.722 1.00 91.88 85 ALA A C 1
ATOM 718 O O . ALA A 1 85 ? -5.865 -5.305 12.823 1.00 91.88 85 ALA A O 1
ATOM 719 N N . GLU A 1 86 ? -4.647 -6.928 13.784 1.00 89.44 86 GLU A N 1
ATOM 720 C CA . GLU A 1 86 ? -4.959 -6.524 15.166 1.00 89.44 86 GLU A CA 1
ATOM 721 C C . GLU A 1 86 ? -3.992 -5.458 15.701 1.00 89.44 86 GLU A C 1
ATOM 723 O O . GLU A 1 86 ? -4.349 -4.629 16.538 1.00 89.44 86 GLU A O 1
ATOM 728 N N . HIS A 1 87 ? -2.756 -5.449 15.199 1.00 90.75 87 HIS A N 1
ATOM 729 C CA . HIS A 1 87 ? -1.710 -4.500 15.581 1.00 90.75 87 HIS A CA 1
ATOM 730 C C . HIS A 1 87 ? -0.661 -4.333 14.468 1.00 90.75 87 HIS A C 1
ATOM 732 O O . HIS A 1 87 ? -0.559 -5.160 13.567 1.00 90.75 87 HIS A O 1
ATOM 738 N N . PHE A 1 88 ? 0.202 -3.312 14.562 1.00 89.62 88 PHE A N 1
ATOM 739 C CA . PHE A 1 88 ? 1.257 -2.943 13.584 1.00 89.62 88 PHE A CA 1
ATOM 740 C C . PHE A 1 88 ? 2.417 -3.958 13.418 1.00 89.62 88 PHE A C 1
ATOM 742 O O . PHE A 1 88 ? 3.509 -3.618 12.967 1.00 89.62 88 PHE A O 1
ATOM 749 N N . LYS A 1 89 ? 2.202 -5.199 13.848 1.00 88.50 89 LYS A N 1
ATOM 750 C CA . LYS A 1 89 ? 3.120 -6.345 13.749 1.00 88.50 89 LYS A CA 1
ATOM 751 C C . LYS A 1 89 ? 2.380 -7.652 13.442 1.00 88.50 89 LYS A C 1
ATOM 753 O O . LYS A 1 89 ? 2.964 -8.723 13.557 1.00 88.50 89 LYS A O 1
ATOM 758 N N . ASP A 1 90 ? 1.085 -7.573 13.140 1.00 86.94 90 ASP A N 1
ATOM 759 C CA . ASP A 1 90 ? 0.268 -8.739 12.820 1.00 86.94 90 ASP A CA 1
ATOM 760 C C . ASP A 1 90 ? 0.303 -8.978 11.307 1.00 86.94 90 ASP A C 1
ATOM 762 O O . ASP A 1 90 ? -0.380 -8.311 10.534 1.00 86.94 90 ASP A O 1
ATOM 766 N N . TYR A 1 91 ? 1.143 -9.923 10.894 1.00 81.69 91 TYR A N 1
ATOM 767 C CA . TYR A 1 91 ? 1.322 -10.310 9.490 1.00 81.69 91 TYR A CA 1
ATOM 768 C C . TYR A 1 91 ? 0.427 -11.496 9.083 1.00 81.69 91 TYR A C 1
ATOM 770 O O . TYR A 1 91 ? 0.417 -11.907 7.919 1.00 81.69 91 TYR A O 1
ATOM 778 N N . SER A 1 92 ? -0.315 -12.058 10.042 1.00 79.94 92 SER A N 1
ATOM 779 C CA . SER A 1 92 ? -1.185 -13.231 9.883 1.00 79.94 92 SER A CA 1
ATOM 780 C C . SER A 1 92 ? -2.675 -12.897 9.905 1.00 79.94 92 SER A C 1
ATOM 782 O O . SER A 1 92 ? -3.488 -13.761 9.583 1.00 79.94 92 SER A O 1
ATOM 784 N N . GLY A 1 93 ? -3.034 -11.672 10.286 1.00 75.88 93 GLY A N 1
ATOM 785 C CA . GLY A 1 93 ? -4.415 -11.248 10.443 1.00 75.88 93 GLY A CA 1
ATOM 786 C C . GLY A 1 93 ? -5.227 -11.305 9.150 1.00 75.88 93 GLY A C 1
ATOM 787 O O . GLY A 1 93 ? -4.728 -11.022 8.058 1.00 75.88 93 GLY A O 1
ATOM 788 N N . GLY A 1 94 ? -6.514 -11.628 9.305 1.00 82.06 94 GLY A N 1
ATOM 789 C CA . GLY A 1 94 ? -7.538 -11.528 8.267 1.00 82.06 94 GLY A CA 1
ATOM 790 C C . GLY A 1 94 ? -7.380 -12.460 7.063 1.00 82.06 94 GLY A C 1
ATOM 791 O O . GLY A 1 94 ? -6.412 -13.195 6.895 1.00 82.06 94 GLY A O 1
ATOM 792 N N . SER A 1 95 ? -8.373 -12.417 6.177 1.00 85.56 95 SER A N 1
ATOM 793 C CA . SER A 1 95 ? -8.304 -13.096 4.880 1.00 85.56 95 SER A CA 1
ATOM 794 C C . SER A 1 95 ? -7.520 -12.269 3.864 1.00 85.56 95 SER A C 1
ATOM 796 O O . SER A 1 95 ? -7.612 -11.040 3.846 1.00 85.56 95 SER A O 1
ATOM 798 N N . ASN A 1 96 ? -6.811 -12.953 2.966 1.00 89.56 96 ASN A N 1
ATOM 799 C CA . ASN A 1 96 ? -6.094 -12.326 1.860 1.00 89.56 96 ASN A CA 1
ATOM 800 C C . ASN A 1 96 ? -7.082 -11.681 0.886 1.00 89.56 96 ASN A C 1
ATOM 802 O O . ASN A 1 96 ? -7.927 -12.371 0.318 1.00 89.56 96 ASN A O 1
ATOM 806 N N . CYS A 1 97 ? -6.951 -10.378 0.652 1.00 90.50 97 CYS A N 1
ATOM 807 C CA . CYS A 1 97 ? -7.663 -9.683 -0.414 1.00 90.50 97 CYS A CA 1
ATOM 808 C C . CYS A 1 97 ? -6.645 -9.059 -1.366 1.00 90.50 97 CYS A C 1
ATOM 810 O O . CYS A 1 97 ? -5.822 -8.258 -0.937 1.00 90.50 97 CYS A O 1
ATOM 812 N N . PHE A 1 98 ? -6.695 -9.417 -2.645 1.00 91.38 98 PHE A N 1
ATOM 813 C CA . PHE A 1 98 ? -5.799 -8.867 -3.659 1.00 91.38 98 PHE A CA 1
ATOM 814 C C . PHE A 1 98 ? -6.527 -7.799 -4.471 1.00 91.38 98 PHE A C 1
ATOM 816 O O . PHE A 1 98 ? -7.675 -7.991 -4.872 1.00 91.38 98 PHE A O 1
ATOM 823 N N . ILE A 1 99 ? -5.859 -6.672 -4.694 1.00 91.94 99 ILE A N 1
ATOM 824 C CA . ILE A 1 99 ? -6.344 -5.564 -5.513 1.00 91.94 99 ILE A CA 1
ATOM 825 C C . ILE A 1 99 ? -5.338 -5.326 -6.626 1.00 91.94 99 ILE A C 1
ATOM 827 O O . ILE A 1 99 ? -4.152 -5.165 -6.351 1.00 91.94 99 ILE A O 1
ATOM 831 N N . ASN A 1 100 ? -5.809 -5.253 -7.866 1.00 91.38 100 ASN A N 1
ATOM 832 C CA . ASN A 1 100 ? -4.948 -4.914 -8.989 1.00 91.38 100 ASN A CA 1
ATOM 833 C C . ASN A 1 100 ? -4.458 -3.460 -8.884 1.00 91.38 100 ASN A C 1
ATOM 835 O O . ASN A 1 100 ? -5.223 -2.543 -8.577 1.00 91.38 100 ASN A O 1
ATOM 839 N N . LEU A 1 101 ? -3.174 -3.255 -9.154 1.00 88.12 101 LEU A N 1
ATOM 840 C CA . LEU A 1 101 ? -2.515 -1.959 -9.256 1.00 88.12 101 LEU A CA 1
ATOM 841 C C . LEU A 1 101 ? -2.664 -1.436 -10.689 1.00 88.12 101 LEU A C 1
ATOM 843 O O . LEU A 1 101 ? -1.699 -1.323 -11.440 1.00 88.12 101 LEU A O 1
ATOM 847 N N . ASP A 1 102 ? -3.903 -1.128 -11.058 1.00 87.62 102 ASP A N 1
ATOM 848 C CA . ASP A 1 102 ? -4.294 -0.585 -12.358 1.00 87.62 102 ASP A CA 1
ATOM 849 C C . ASP A 1 102 ? -5.031 0.761 -12.202 1.00 87.62 102 ASP A C 1
ATOM 851 O O . ASP A 1 102 ? -5.046 1.374 -11.130 1.00 87.62 102 ASP A O 1
ATOM 855 N N . ASN A 1 103 ? -5.643 1.253 -13.281 1.00 86.19 103 ASN A N 1
ATOM 856 C CA . ASN A 1 103 ? -6.391 2.514 -13.264 1.00 86.19 103 ASN A CA 1
ATOM 857 C C . ASN A 1 103 ? -7.625 2.476 -12.339 1.00 86.19 103 ASN A C 1
ATOM 859 O O . ASN A 1 103 ? -8.047 3.525 -11.850 1.00 86.19 103 ASN A O 1
ATOM 863 N N . ASP A 1 104 ? -8.177 1.292 -12.061 1.00 88.44 104 ASP A N 1
ATOM 864 C CA . ASP A 1 104 ? -9.324 1.097 -11.172 1.00 88.44 104 ASP A CA 1
ATOM 865 C C . ASP A 1 104 ? -8.908 0.866 -9.709 1.00 88.44 104 ASP A C 1
ATOM 867 O O . ASP A 1 104 ? -9.769 0.758 -8.827 1.00 88.44 104 ASP A O 1
ATOM 871 N N . PHE A 1 105 ? -7.601 0.859 -9.415 1.00 88.19 105 PHE A N 1
ATOM 872 C CA . PHE A 1 105 ? -7.041 0.626 -8.082 1.00 88.19 105 PHE A CA 1
ATOM 873 C C . PHE A 1 105 ? -7.759 1.417 -6.984 1.00 88.19 105 PHE A C 1
ATOM 875 O O . PHE A 1 105 ? -8.188 0.839 -5.989 1.00 88.19 105 PHE A O 1
ATOM 882 N N . LEU A 1 106 ? -7.929 2.734 -7.160 1.00 87.75 106 LEU A N 1
ATOM 883 C CA . LEU A 1 106 ? -8.535 3.592 -6.135 1.00 87.75 106 LEU A CA 1
ATOM 884 C C . LEU A 1 106 ? -9.972 3.171 -5.823 1.00 87.75 106 LEU A C 1
ATOM 886 O O . LEU A 1 106 ? -10.349 3.052 -4.659 1.00 87.75 106 LEU A O 1
ATOM 890 N N . LYS A 1 107 ? -10.765 2.905 -6.862 1.00 89.38 107 LYS A N 1
ATOM 891 C CA . LYS A 1 107 ? -12.154 2.465 -6.723 1.00 89.38 107 LYS A CA 1
ATOM 892 C C . LYS A 1 107 ? -12.220 1.126 -5.990 1.00 89.38 107 LYS A C 1
ATOM 894 O O . LYS A 1 107 ? -12.981 0.988 -5.036 1.00 89.38 107 LYS A O 1
ATOM 899 N N . ASN A 1 108 ? -11.394 0.165 -6.395 1.00 89.56 108 ASN A N 1
ATOM 900 C CA . ASN A 1 108 ? -11.357 -1.168 -5.794 1.00 89.56 108 ASN A CA 1
ATOM 901 C C . ASN A 1 108 ? -10.870 -1.130 -4.338 1.00 89.56 108 ASN A C 1
ATOM 903 O O . ASN A 1 108 ? -11.447 -1.793 -3.476 1.00 89.56 108 ASN A O 1
ATOM 907 N N . PHE A 1 109 ? -9.875 -0.291 -4.046 1.00 89.94 109 PHE A N 1
ATOM 908 C CA . PHE A 1 109 ? -9.369 -0.035 -2.700 1.00 89.94 109 PHE A CA 1
ATOM 909 C C . PHE A 1 109 ? -10.459 0.511 -1.777 1.00 89.94 109 PHE A C 1
ATOM 911 O O . PHE A 1 109 ? -10.725 -0.071 -0.723 1.00 89.94 109 PHE A O 1
ATOM 918 N N . PHE A 1 110 ? -11.137 1.587 -2.188 1.00 88.56 110 PHE A N 1
ATOM 919 C CA . PHE A 1 110 ? -12.199 2.187 -1.382 1.00 88.56 110 PHE A CA 1
ATOM 920 C C . PHE A 1 110 ? -13.404 1.262 -1.225 1.00 88.56 110 PHE A C 1
ATOM 922 O O . PHE A 1 110 ? -13.978 1.201 -0.137 1.00 88.56 110 PHE A O 1
ATOM 929 N N . ASN A 1 111 ? -13.750 0.491 -2.257 1.00 88.88 111 ASN A N 1
ATOM 930 C CA . A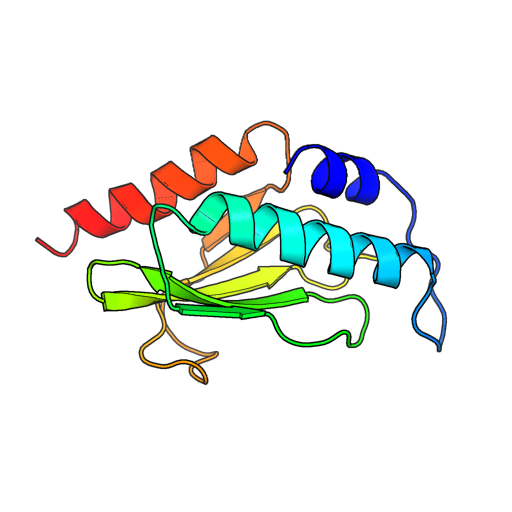SN A 1 111 ? -14.799 -0.519 -2.159 1.00 88.88 111 ASN A CA 1
ATOM 931 C C . ASN A 1 111 ? -14.443 -1.598 -1.132 1.00 88.88 111 ASN A C 1
ATOM 933 O O . ASN A 1 111 ? -15.288 -1.937 -0.309 1.00 88.88 111 ASN A O 1
ATOM 937 N N . LEU A 1 112 ? -13.204 -2.101 -1.121 1.00 86.25 112 LEU A N 1
ATOM 938 C CA . LEU A 1 112 ? -12.792 -3.138 -0.172 1.00 86.25 112 LEU A CA 1
ATOM 939 C C . LEU A 1 112 ? -12.905 -2.658 1.280 1.00 86.25 112 LEU A C 1
ATOM 941 O O . LEU A 1 112 ? -13.503 -3.345 2.112 1.00 86.25 112 LEU A O 1
ATOM 945 N N . ILE A 1 113 ? -12.357 -1.478 1.584 1.00 82.94 113 ILE A N 1
ATOM 946 C CA . ILE A 1 113 ? -12.395 -0.937 2.950 1.00 82.94 113 ILE A CA 1
ATOM 947 C C . ILE A 1 113 ? -13.820 -0.522 3.357 1.00 82.94 113 ILE A C 1
ATOM 949 O O . ILE A 1 113 ? -14.194 -0.672 4.517 1.00 82.94 113 ILE A O 1
ATOM 953 N N . SER A 1 114 ? -14.651 -0.064 2.409 1.00 79.94 114 SER A N 1
ATOM 954 C CA . SER A 1 114 ? -16.036 0.358 2.682 1.00 79.94 114 SER A CA 1
ATOM 955 C C . SER A 1 114 ? -16.995 -0.820 2.844 1.00 79.94 114 SER A C 1
ATOM 957 O O . SER A 1 114 ? -17.868 -0.779 3.706 1.00 79.94 114 SER A O 1
ATOM 959 N N . VAL A 1 115 ? -16.846 -1.887 2.053 1.00 68.75 115 VAL A N 1
ATOM 960 C CA . VAL A 1 115 ? -17.647 -3.115 2.205 1.00 68.75 115 VAL A CA 1
ATOM 961 C C . VAL A 1 115 ? -17.350 -3.766 3.548 1.00 68.75 115 VAL A C 1
ATOM 963 O O . VAL A 1 115 ? -18.275 -4.168 4.249 1.00 68.75 115 VAL A O 1
ATOM 966 N N . LYS A 1 116 ? -16.077 -3.805 3.960 1.00 62.78 116 LYS A N 1
ATOM 967 C CA . LYS A 1 116 ? -15.713 -4.331 5.280 1.00 62.78 116 LYS A CA 1
ATOM 968 C C . LYS A 1 116 ? -16.309 -3.506 6.426 1.00 62.78 116 LYS A C 1
ATOM 970 O O . LYS A 1 116 ? -16.645 -4.096 7.442 1.00 62.78 116 LYS A O 1
ATOM 975 N N . LYS A 1 117 ? -16.563 -2.205 6.244 1.00 60.12 117 LYS A N 1
ATOM 976 C CA . LYS A 1 117 ? -17.294 -1.387 7.227 1.00 60.12 117 LYS A CA 1
ATOM 977 C C . LYS A 1 117 ? -18.752 -1.831 7.427 1.00 60.12 117 LYS A C 1
ATOM 979 O O . LYS A 1 117 ? -19.242 -1.759 8.545 1.00 60.12 117 LYS A O 1
ATOM 984 N N . MET A 1 118 ? -19.438 -2.299 6.379 1.00 53.31 118 MET A N 1
ATOM 985 C CA . MET A 1 118 ? -20.843 -2.741 6.468 1.00 53.31 118 MET A CA 1
ATOM 986 C C . MET A 1 118 ? -21.025 -4.120 7.116 1.00 53.31 118 MET A C 1
ATOM 988 O O . MET A 1 118 ? -22.127 -4.451 7.531 1.00 53.31 118 MET A O 1
ATOM 992 N N . VAL A 1 119 ? -19.972 -4.938 7.189 1.00 51.31 119 VAL A N 1
ATOM 993 C CA . VAL A 1 119 ? -20.053 -6.300 7.755 1.00 51.31 119 VAL A CA 1
ATOM 994 C C . VAL A 1 119 ? -19.791 -6.311 9.269 1.00 51.31 119 VAL A C 1
ATOM 996 O O . VAL A 1 119 ? -20.113 -7.287 9.936 1.00 51.31 119 VAL A O 1
ATOM 999 N N . VAL A 1 120 ? -19.222 -5.235 9.821 1.00 48.62 120 VAL A N 1
ATOM 1000 C CA . VAL A 1 120 ? -18.815 -5.136 11.239 1.00 48.62 120 VAL A CA 1
ATOM 1001 C C . VAL A 1 120 ? -19.768 -4.231 12.050 1.00 48.62 120 VAL A C 1
ATOM 1003 O O . VAL A 1 120 ? -19.465 -3.870 13.184 1.00 48.62 120 VAL A O 1
ATOM 1006 N N . SER A 1 121 ? -20.923 -3.857 11.485 1.00 42.59 121 SER A N 1
ATOM 1007 C CA . SER A 1 121 ? -21.973 -3.054 12.140 1.00 42.59 121 SER A CA 1
ATOM 1008 C C . SER A 1 121 ? -23.173 -3.883 12.568 1.00 42.59 121 SER A C 1
ATOM 1010 O O . SER A 1 121 ? -23.634 -4.672 11.713 1.00 42.59 121 SER A O 1
#

pLDDT: mean 83.43, std 11.41, range [42.59, 95.5]

Secondary structure (DSSP, 8-state):
-HHHHHHHTS-----SS--HHHHHHHHHHHHHHHHHHTTT-SEEEEPPP-SS-EEEEEE-TTS-EEEEEE--TTTS-SEEEEEEESSTT-SS-S--EEEE-STTHHHHHHHHHHHHHHH--

Radius of gyration: 14.21 Å; chains: 1; bounding box: 44×25×32 Å

Sequence (121 aa):
MEKSLKLLGNEFISSCETTPQYSEFHRTFKREFSQLLKPYTNDILIHDKNHFDISGFFKLLDNQIYYFSIGDLRHDKDQMLIRTAEHFKDYSGGSNCFINLDNDFLKNFFNLISVKKMVVS

Foldseek 3Di:
DVVLLVLLPDADDDDPDCDPSLVVSLVVCVVVVCVLCVVFFPAWFWDDDDQQKTWFWTAGPVRWIKIKIQPRSNPGRQWIWIATAPDRPGPPHGDTDIAGSDPCRVVVVCCVVVVVVVVVD